Protein AF-A0A418VCJ1-F1 (afdb_monomer)

Nearest PDB structures (foldseek):
  2a7u-assembly1_B  TM=2.495E-01  e=5.449E+00  Escherichia coli O157:H7

Organism: NCBI:txid2320857

Solvent-accessible surface area (backbone atoms only — not comparable to full-atom values): 7471 Å² total; per-residue (Å²): 123,60,67,70,56,56,51,49,33,62,42,68,53,50,50,64,96,39,100,58,38,87,76,41,66,78,64,66,50,40,46,49,38,9,68,36,71,88,36,62,86,56,56,20,42,32,29,45,51,54,54,50,48,53,50,53,36,47,74,71,72,44,84,75,50,70,55,51,47,54,33,52,51,39,66,65,58,44,44,52,49,67,68,81,54,32,33,46,58,23,55,73,63,72,38,35,40,29,38,64,85,43,64,69,92,61,58,65,74,60,48,51,54,52,41,50,74,70,50,40,69,66,64,35,52,60,76,78,80,82,127

Radius of gyration: 14.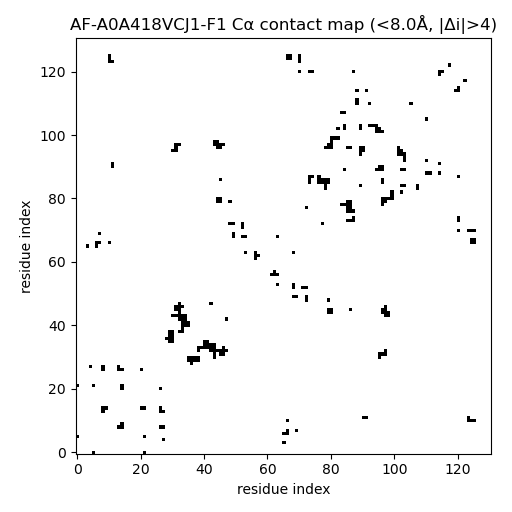35 Å; Cα contacts (8 Å, |Δi|>4): 163; chains: 1; bounding box: 38×34×35 Å

Foldseek 3Di:
DDPLVVQLLVLLVLCPPDVPLVVDCLSDFLLLFAVDSVHDPDTFQVVVQLVVLCVVCVVVVHPDDSLQSVLVQQVVQDQRCPLPHGPQLCSNQVFRSRDSVGDHPDDRVVSQVVCVVVVHSVSSRRDDPPD

Structure (mmCIF, N/CA/C/O backbone):
data_AF-A0A418VCJ1-F1
#
_entry.id   AF-A0A418VCJ1-F1
#
loop_
_atom_site.group_PDB
_atom_site.id
_atom_site.type_symbol
_atom_site.label_atom_id
_atom_site.label_alt_id
_atom_site.label_comp_id
_atom_site.label_asym_id
_atom_site.label_entity_id
_atom_site.label_seq_id
_atom_site.pdbx_PDB_ins_code
_atom_site.Cartn_x
_atom_site.Cartn_y
_atom_site.Cartn_z
_atom_site.occupancy
_atom_site.B_iso_or_equiv
_atom_site.auth_seq_id
_atom_site.auth_comp_id
_atom_site.auth_asym_id
_atom_site.auth_atom_id
_atom_site.pdbx_PDB_model_num
ATOM 1 N N . MET A 1 1 ? 0.926 -15.291 -12.858 1.00 78.19 1 MET A N 1
ATOM 2 C CA . MET A 1 1 ? 0.668 -13.966 -12.248 1.00 78.19 1 MET A CA 1
ATOM 3 C C . MET A 1 1 ? 1.936 -13.115 -12.348 1.00 78.19 1 MET A C 1
ATOM 5 O O . MET A 1 1 ? 3.007 -13.710 -12.283 1.00 78.19 1 MET A O 1
ATOM 9 N N . PRO A 1 2 ? 1.875 -11.784 -12.552 1.00 86.75 2 PRO A N 1
ATOM 10 C CA . PRO A 1 2 ? 3.080 -10.948 -12.583 1.00 86.75 2 PRO A CA 1
ATOM 11 C C . PRO A 1 2 ? 3.882 -11.016 -11.273 1.00 86.75 2 PRO A C 1
ATOM 13 O O . PRO A 1 2 ? 3.292 -11.090 -10.196 1.00 86.75 2 PRO A O 1
ATOM 16 N N . LYS A 1 3 ? 5.220 -10.955 -11.355 1.00 90.06 3 LYS A N 1
ATOM 17 C CA . LYS A 1 3 ? 6.121 -11.139 -10.199 1.00 90.06 3 LYS A CA 1
ATOM 18 C C . LYS A 1 3 ? 5.849 -10.163 -9.051 1.00 90.06 3 LYS A C 1
ATOM 20 O O . LYS A 1 3 ? 5.812 -10.590 -7.905 1.00 90.06 3 LYS A O 1
ATOM 25 N N . PHE A 1 4 ? 5.633 -8.883 -9.351 1.00 88.38 4 PHE A N 1
ATOM 26 C CA . PHE A 1 4 ? 5.341 -7.865 -8.333 1.00 88.38 4 PHE A CA 1
ATOM 27 C C . PHE A 1 4 ? 4.076 -8.201 -7.535 1.00 88.38 4 PHE A C 1
ATOM 29 O O . PHE A 1 4 ? 4.044 -8.024 -6.325 1.00 88.38 4 PHE A O 1
ATOM 36 N N . ARG A 1 5 ? 3.058 -8.768 -8.191 1.00 91.50 5 ARG A N 1
ATOM 37 C CA . ARG A 1 5 ? 1.803 -9.145 -7.543 1.00 91.50 5 ARG A CA 1
ATOM 38 C C . ARG A 1 5 ? 1.998 -10.343 -6.617 1.00 91.50 5 ARG A C 1
ATOM 40 O O . ARG A 1 5 ? 1.496 -10.328 -5.506 1.00 91.50 5 ARG A O 1
ATOM 47 N N . VAL A 1 6 ? 2.778 -11.339 -7.040 1.00 92.31 6 VAL A N 1
ATOM 48 C CA . VAL A 1 6 ? 3.170 -12.467 -6.174 1.00 92.31 6 VAL A CA 1
ATOM 49 C C . VAL A 1 6 ? 3.937 -11.970 -4.945 1.00 92.31 6 VAL A C 1
ATOM 51 O O . VAL A 1 6 ? 3.673 -12.412 -3.833 1.00 92.31 6 VAL A O 1
ATOM 54 N N . GLN A 1 7 ? 4.853 -11.016 -5.136 1.00 94.00 7 GLN A N 1
ATOM 55 C CA . GLN A 1 7 ? 5.608 -10.412 -4.038 1.00 94.00 7 GLN A CA 1
ATOM 56 C C . GLN A 1 7 ? 4.705 -9.645 -3.066 1.00 94.00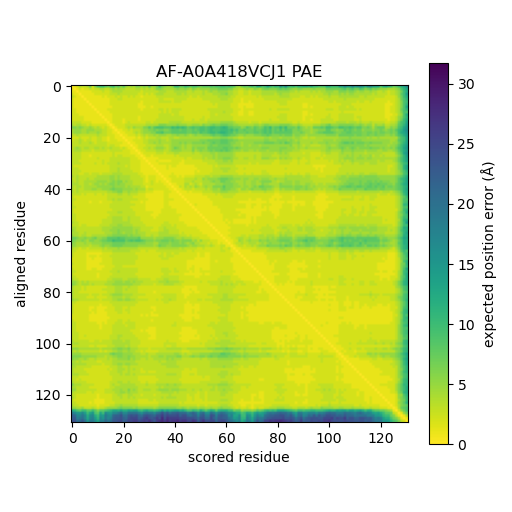 7 GLN A C 1
ATOM 58 O O . GLN A 1 7 ? 4.840 -9.841 -1.866 1.00 94.00 7 GLN A O 1
ATOM 63 N N . ALA A 1 8 ? 3.776 -8.826 -3.570 1.00 94.94 8 ALA A N 1
ATOM 64 C CA . ALA A 1 8 ? 2.828 -8.092 -2.734 1.00 94.94 8 ALA A CA 1
ATOM 65 C C . ALA A 1 8 ? 1.899 -9.039 -1.958 1.00 94.94 8 ALA A C 1
ATOM 67 O O . ALA A 1 8 ? 1.733 -8.866 -0.760 1.00 94.94 8 ALA A O 1
ATOM 68 N N . ILE A 1 9 ? 1.352 -10.075 -2.609 1.00 95.12 9 ILE A N 1
ATOM 69 C CA . ILE A 1 9 ? 0.483 -11.068 -1.953 1.00 95.12 9 ILE A CA 1
ATOM 70 C C . ILE A 1 9 ? 1.196 -11.729 -0.773 1.00 95.12 9 ILE A C 1
ATOM 72 O O . ILE A 1 9 ? 0.640 -11.756 0.320 1.00 95.12 9 ILE A O 1
ATOM 76 N N . GLY A 1 10 ? 2.418 -12.227 -0.985 1.00 94.44 10 GLY A N 1
ATOM 77 C CA . GLY A 1 10 ? 3.182 -12.862 0.089 1.00 94.44 10 GLY A CA 1
ATOM 78 C C . GLY A 1 10 ? 3.606 -11.872 1.175 1.00 94.44 10 GLY A C 1
ATOM 79 O O . GLY A 1 10 ? 3.626 -12.217 2.348 1.00 94.44 10 GLY A O 1
ATOM 80 N N . GLN A 1 11 ? 3.915 -10.625 0.810 1.00 95.56 11 GLN A N 1
ATOM 81 C CA . GLN A 1 11 ? 4.275 -9.588 1.778 1.00 95.56 11 GLN A CA 1
ATOM 82 C C . GLN A 1 11 ? 3.083 -9.146 2.635 1.00 95.56 11 GLN A C 1
ATOM 84 O O . GLN A 1 11 ? 3.284 -8.810 3.793 1.00 95.56 11 GLN A O 1
ATOM 89 N N . PHE A 1 12 ? 1.865 -9.171 2.090 1.00 95.56 12 PHE A N 1
ATOM 90 C CA . PHE A 1 12 ? 0.625 -8.819 2.793 1.00 95.56 12 PHE A CA 1
ATOM 91 C C . PHE A 1 12 ? -0.068 -10.018 3.445 1.00 95.56 12 PHE A C 1
ATOM 93 O O . PHE A 1 12 ? -1.132 -9.858 4.041 1.00 95.56 12 PHE A O 1
ATOM 100 N N . HIS A 1 13 ? 0.509 -11.219 3.334 1.00 94.88 13 HIS A N 1
ATOM 101 C CA . HIS A 1 13 ? -0.060 -12.466 3.859 1.00 94.88 13 HIS A CA 1
ATOM 102 C C . HIS A 1 13 ? -1.446 -12.802 3.275 1.00 94.88 13 HIS A C 1
ATOM 104 O O . HIS A 1 13 ? -2.279 -13.455 3.910 1.00 94.88 13 HIS A O 1
ATOM 110 N N . TYR A 1 14 ? -1.730 -12.346 2.050 1.00 94.94 14 TYR A N 1
ATOM 111 C CA . TYR A 1 14 ? -2.996 -12.613 1.349 1.00 94.94 14 TYR A CA 1
ATOM 112 C C . TYR A 1 14 ? -3.066 -14.038 0.776 1.00 94.94 14 TYR A C 1
ATOM 114 O O . TYR A 1 14 ? -4.130 -14.499 0.362 1.00 94.94 14 TYR A O 1
ATOM 122 N N . ASP A 1 15 ? -1.943 -14.747 0.769 1.00 93.44 15 ASP A N 1
ATOM 123 C CA . ASP A 1 15 ? -1.813 -16.165 0.440 1.00 93.44 15 ASP A CA 1
ATOM 124 C C . ASP A 1 15 ? -2.337 -17.101 1.544 1.00 93.44 15 ASP A C 1
ATOM 126 O O . ASP A 1 15 ? -2.572 -18.288 1.301 1.00 93.44 15 ASP A O 1
ATOM 130 N N . GLN A 1 16 ? -2.573 -16.586 2.753 1.00 90.44 16 GLN A N 1
ATOM 131 C CA . GLN A 1 16 ? -3.078 -17.383 3.867 1.00 90.44 16 GLN A CA 1
ATOM 132 C C . GLN A 1 16 ? -4.583 -17.670 3.738 1.00 90.44 16 GLN A C 1
ATOM 134 O O . GLN A 1 16 ? -5.394 -16.794 3.429 1.00 90.44 16 GLN A O 1
ATOM 139 N N . GLY A 1 17 ? -4.972 -18.919 4.014 1.00 85.81 17 GLY A N 1
ATOM 140 C CA . GLY A 1 17 ? -6.374 -19.357 4.027 1.00 85.81 17 GLY A CA 1
ATOM 141 C C . GLY A 1 17 ? -6.953 -19.758 2.664 1.00 85.81 17 GLY A C 1
ATOM 142 O O . GLY A 1 17 ? -8.088 -20.228 2.613 1.00 85.81 17 GLY A O 1
ATOM 143 N N . ASN A 1 18 ? -6.188 -19.641 1.573 1.00 88.25 18 ASN A N 1
ATOM 144 C CA . ASN A 1 18 ? -6.573 -20.141 0.251 1.00 88.25 18 ASN A CA 1
ATOM 145 C C . ASN A 1 18 ? -5.458 -21.027 -0.343 1.00 88.25 18 ASN A C 1
ATOM 147 O O . ASN A 1 18 ? -4.469 -20.495 -0.843 1.00 88.25 18 ASN A O 1
ATOM 151 N N . PRO A 1 19 ? -5.605 -22.366 -0.371 1.00 90.19 19 PRO A N 1
ATOM 152 C CA . PRO A 1 19 ? -4.570 -23.262 -0.898 1.00 90.19 19 PRO A CA 1
ATOM 153 C C . PRO A 1 19 ? -4.327 -23.111 -2.410 1.00 90.19 19 PRO A C 1
ATOM 155 O O . PRO A 1 19 ? -3.345 -23.637 -2.924 1.00 90.19 19 PRO A O 1
ATOM 158 N N . LEU A 1 20 ? -5.204 -22.403 -3.131 1.00 90.31 20 LEU A N 1
ATOM 159 C CA . LEU A 1 20 ? -5.109 -22.154 -4.571 1.00 90.31 20 LEU A CA 1
ATOM 160 C C . LEU A 1 20 ? -4.912 -20.663 -4.891 1.00 90.31 20 LEU A C 1
ATOM 162 O O . LEU A 1 20 ? -5.249 -20.220 -5.992 1.00 90.31 20 LEU A O 1
ATOM 166 N N . TRP A 1 21 ? -4.376 -19.877 -3.950 1.00 92.31 21 TRP A N 1
ATOM 167 C CA . TRP A 1 21 ? -4.251 -18.421 -4.087 1.00 92.31 21 TRP A CA 1
ATOM 168 C C . TRP A 1 21 ? -3.500 -17.984 -5.357 1.00 92.31 21 TRP A C 1
ATOM 170 O O . TRP A 1 21 ? -3.851 -16.973 -5.963 1.00 92.31 21 TRP A O 1
ATOM 180 N N . GLU A 1 22 ? -2.521 -18.768 -5.819 1.00 89.62 22 GLU A N 1
ATOM 181 C CA . GLU A 1 22 ? -1.739 -18.483 -7.032 1.00 89.62 22 GLU A CA 1
ATOM 182 C C . GLU A 1 22 ? -2.595 -18.448 -8.309 1.00 89.62 22 GLU A C 1
ATOM 184 O O . GLU A 1 22 ? -2.246 -17.779 -9.290 1.00 89.62 22 GLU A O 1
ATOM 189 N N . TYR A 1 23 ? -3.729 -19.150 -8.292 1.00 88.12 23 TYR A N 1
ATOM 190 C CA . TYR A 1 23 ? -4.680 -19.238 -9.398 1.00 88.12 23 TYR A CA 1
ATOM 191 C C . TYR A 1 23 ? -5.882 -18.304 -9.212 1.00 88.12 23 TYR A C 1
ATOM 193 O O . TYR A 1 23 ? -6.597 -18.023 -10.178 1.00 88.12 23 TYR A O 1
ATOM 201 N N . ASP A 1 24 ? -6.101 -17.783 -8.001 1.00 88.31 24 ASP A N 1
ATOM 202 C CA . ASP A 1 24 ? -7.241 -16.929 -7.693 1.00 88.31 24 ASP A CA 1
ATOM 203 C C . ASP A 1 24 ? -6.920 -15.450 -7.933 1.00 88.31 24 ASP A C 1
ATOM 205 O O . ASP A 1 24 ? -6.219 -14.769 -7.177 1.00 88.31 24 ASP A O 1
ATOM 209 N N . ARG A 1 25 ? -7.501 -14.908 -9.008 1.00 84.62 25 ARG A N 1
ATOM 210 C CA . ARG A 1 25 ? -7.307 -13.505 -9.378 1.00 84.62 25 ARG A CA 1
ATOM 211 C C . ARG A 1 25 ? -7.877 -12.523 -8.350 1.00 84.62 25 ARG A C 1
ATOM 213 O O . ARG A 1 25 ? -7.451 -11.369 -8.377 1.00 84.62 25 ARG A O 1
ATOM 220 N N . ARG A 1 26 ? -8.764 -12.969 -7.458 1.00 86.50 26 ARG A N 1
ATOM 221 C CA . ARG A 1 26 ? -9.413 -12.153 -6.421 1.00 86.50 26 ARG A CA 1
ATOM 222 C C . ARG A 1 26 ? -8.540 -11.942 -5.191 1.00 86.50 26 ARG A C 1
ATOM 224 O O . ARG A 1 26 ? -8.785 -10.996 -4.461 1.00 86.50 26 ARG A O 1
ATOM 231 N N . VAL A 1 27 ? -7.500 -12.760 -4.997 1.00 91.88 27 VAL A N 1
ATOM 232 C CA . VAL A 1 27 ? -6.563 -12.609 -3.867 1.00 91.88 27 VAL A CA 1
ATOM 233 C C . VAL A 1 27 ? -5.906 -11.228 -3.870 1.00 91.88 27 VAL A C 1
ATOM 235 O O . VAL A 1 27 ? -5.686 -10.657 -2.817 1.00 91.88 27 VAL A O 1
ATOM 238 N N . MET A 1 28 ? -5.630 -10.666 -5.049 1.00 93.56 28 MET A N 1
ATOM 239 C CA . MET A 1 28 ? -5.196 -9.273 -5.195 1.00 93.56 28 MET A CA 1
ATOM 240 C C . MET A 1 28 ? -5.514 -8.786 -6.605 1.00 93.56 28 MET A C 1
ATOM 242 O O . MET A 1 28 ? -4.800 -9.112 -7.549 1.00 93.56 28 MET A O 1
ATOM 246 N N . ALA A 1 29 ? -6.596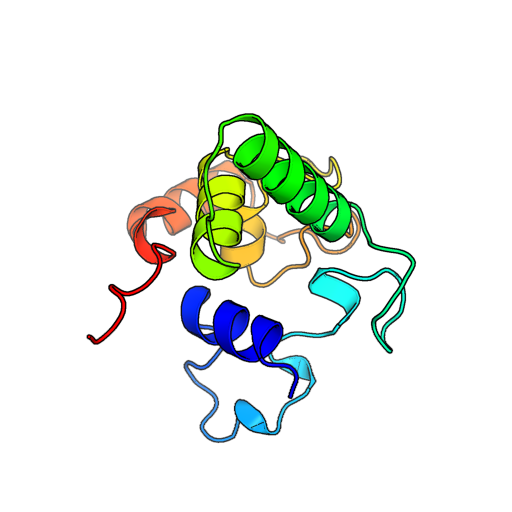 -8.042 -6.795 1.00 92.12 29 ALA A N 1
ATOM 247 C CA . ALA A 1 29 ? -6.959 -7.550 -8.122 1.00 92.12 29 ALA A CA 1
ATOM 248 C C . ALA A 1 29 ? -5.904 -6.573 -8.686 1.00 92.12 29 ALA A C 1
ATOM 250 O O . ALA A 1 29 ? -5.140 -5.960 -7.945 1.00 92.12 29 ALA A O 1
ATOM 251 N N . CYS A 1 30 ? -5.853 -6.395 -10.012 1.00 93.25 30 CYS A N 1
ATOM 252 C CA . CYS A 1 30 ? -4.976 -5.374 -10.606 1.00 93.25 30 CYS A CA 1
ATOM 253 C C . CYS A 1 30 ? -5.374 -3.957 -10.169 1.00 93.25 30 CYS A C 1
ATOM 255 O O . CYS A 1 30 ? -4.520 -3.074 -10.149 1.00 93.25 30 CYS A O 1
ATOM 257 N N . SER A 1 31 ? -6.641 -3.767 -9.782 1.00 94.00 31 SER A N 1
ATOM 258 C CA . SER A 1 31 ? -7.167 -2.511 -9.251 1.00 94.00 31 SER A CA 1
ATOM 259 C C . SER A 1 31 ? -6.466 -2.031 -7.978 1.00 94.00 31 SER A C 1
ATOM 261 O O . SER A 1 31 ? -6.614 -0.874 -7.615 1.00 94.00 31 SER A O 1
ATOM 263 N N . TYR A 1 32 ? -5.650 -2.877 -7.338 1.00 95.25 32 TYR A N 1
ATOM 264 C CA . TYR A 1 32 ? -4.835 -2.489 -6.187 1.00 95.25 32 TYR A CA 1
ATOM 265 C C . TYR A 1 32 ? -3.836 -1.369 -6.517 1.00 95.25 32 TYR A C 1
ATOM 267 O O . TYR A 1 32 ? -3.629 -0.467 -5.717 1.00 95.25 32 TYR A O 1
ATOM 275 N N . CYS A 1 33 ? -3.234 -1.391 -7.713 1.00 95.56 33 CYS A N 1
ATOM 276 C CA . CYS A 1 33 ? -2.269 -0.368 -8.157 1.00 95.56 33 CYS A CA 1
ATOM 277 C C . CYS A 1 33 ? -2.711 0.370 -9.431 1.00 95.56 33 CYS A C 1
ATOM 279 O O . CYS A 1 33 ? -2.077 1.333 -9.862 1.00 95.56 33 CYS A O 1
ATOM 281 N N . HIS A 1 34 ? -3.753 -0.108 -10.101 1.00 95.56 34 HIS A N 1
ATOM 282 C CA . HIS A 1 34 ? -4.154 0.369 -11.418 1.00 95.56 34 HIS A CA 1
ATOM 283 C C . HIS A 1 34 ? -5.598 0.843 -11.401 1.00 95.56 34 HIS A C 1
ATOM 285 O O . HIS A 1 34 ? -6.429 0.281 -10.707 1.00 95.56 34 HIS A O 1
ATOM 291 N N . VAL A 1 35 ? -5.938 1.815 -12.244 1.00 95.56 35 VAL A N 1
ATOM 292 C CA . VAL A 1 35 ? -7.351 2.185 -12.445 1.00 95.56 35 VAL A CA 1
ATOM 293 C C . VAL A 1 35 ? -8.088 1.095 -13.228 1.00 95.56 35 VAL A C 1
ATOM 295 O O . VAL A 1 35 ? -9.273 0.850 -13.033 1.00 95.56 35 VAL A O 1
ATOM 298 N N . LYS A 1 36 ? -7.388 0.423 -14.148 1.00 93.56 36 LYS A N 1
ATOM 299 C CA . LYS A 1 36 ? -7.961 -0.643 -14.974 1.00 93.56 36 LYS A CA 1
ATOM 300 C C . LYS A 1 36 ? -7.856 -1.986 -14.263 1.00 93.56 36 LYS A C 1
ATOM 302 O O . LYS A 1 36 ? -6.763 -2.402 -13.882 1.00 93.56 36 LYS A O 1
ATOM 307 N N . GLU A 1 37 ? -8.947 -2.746 -14.245 1.00 90.88 37 GLU A N 1
ATOM 308 C CA . GLU A 1 37 ? -8.952 -4.132 -13.751 1.00 90.88 37 GLU A CA 1
ATOM 309 C C . GLU A 1 37 ? -8.044 -5.071 -14.564 1.00 90.88 37 GLU A C 1
ATOM 311 O O . GLU A 1 37 ? -7.566 -6.087 -14.061 1.00 90.88 37 GLU A O 1
ATOM 316 N N . SER A 1 38 ? -7.747 -4.719 -15.819 1.00 89.88 38 SER A N 1
ATOM 317 C CA . SER A 1 38 ? -6.762 -5.425 -16.646 1.00 89.88 38 SER A CA 1
ATOM 318 C C . SER A 1 38 ? -5.307 -5.131 -16.254 1.00 89.88 38 SER A C 1
ATOM 320 O O . SER A 1 38 ? -4.402 -5.808 -16.738 1.00 89.88 38 SER A O 1
ATOM 322 N N . GLY A 1 39 ? -5.067 -4.125 -15.409 1.00 91.25 39 GLY A N 1
ATOM 323 C CA . GLY A 1 39 ? -3.749 -3.571 -15.111 1.00 91.25 39 GLY A CA 1
ATOM 324 C C . GLY A 1 39 ? -3.228 -2.603 -16.180 1.00 91.25 39 GLY A C 1
ATOM 325 O O . GLY A 1 39 ? -3.927 -2.258 -17.138 1.00 91.25 39 GLY A O 1
ATOM 326 N N . GLY A 1 40 ? -1.974 -2.174 -16.005 1.00 90.81 40 GLY A N 1
ATOM 327 C CA . GLY A 1 40 ? -1.314 -1.185 -16.863 1.00 90.81 40 GLY A CA 1
ATOM 328 C C . GLY A 1 40 ? -1.727 0.259 -16.555 1.00 90.81 40 GLY A C 1
ATOM 329 O O . GLY A 1 40 ? -2.451 0.528 -15.602 1.00 90.81 40 GLY A O 1
ATOM 330 N N . ALA A 1 41 ? -1.245 1.213 -17.353 1.00 91.69 41 ALA A N 1
ATOM 331 C CA . ALA A 1 41 ? -1.614 2.616 -17.176 1.00 91.69 41 ALA A CA 1
ATOM 332 C C . ALA A 1 41 ? -3.108 2.859 -17.511 1.00 91.69 41 ALA A C 1
ATOM 334 O O . ALA A 1 41 ? -3.630 2.262 -18.468 1.00 91.69 41 ALA A O 1
ATOM 335 N N . PRO A 1 42 ? -3.794 3.775 -16.799 1.00 96.19 42 PRO A N 1
ATOM 336 C CA . PRO A 1 42 ? -3.267 4.644 -15.740 1.00 96.19 42 PRO A CA 1
ATOM 337 C C . PRO A 1 42 ? -3.200 3.972 -14.354 1.00 96.19 42 PRO A C 1
ATOM 339 O O . PRO A 1 42 ? -3.933 3.025 -14.066 1.00 96.19 42 PRO A O 1
ATOM 342 N N . TRP A 1 43 ? -2.301 4.481 -13.508 1.00 96.94 43 TRP A N 1
ATOM 343 C CA . TRP A 1 43 ? -2.116 4.066 -12.112 1.00 96.94 43 TRP A CA 1
ATOM 344 C C . TRP A 1 43 ? -3.134 4.772 -11.209 1.00 96.94 43 TRP A C 1
ATOM 346 O O . TRP A 1 43 ? -3.421 5.949 -11.442 1.00 96.94 43 TRP A O 1
ATOM 356 N N . ASN A 1 44 ? -3.676 4.063 -10.215 1.00 97.56 44 ASN A N 1
ATOM 357 C CA . ASN A 1 44 ? -4.495 4.685 -9.165 1.00 97.56 44 ASN A CA 1
ATOM 358 C C . ASN A 1 44 ? -3.595 5.485 -8.201 1.00 97.56 44 ASN A C 1
ATOM 360 O O . ASN A 1 44 ? -2.378 5.534 -8.405 1.00 97.56 44 ASN A O 1
ATOM 364 N N . SER A 1 45 ? -4.162 6.127 -7.180 1.00 98.06 45 SER A N 1
ATOM 365 C CA . SER A 1 45 ? -3.375 6.944 -6.247 1.00 98.06 45 SER A CA 1
ATOM 366 C C . SER A 1 45 ? -2.286 6.134 -5.535 1.00 98.06 45 SER A C 1
ATOM 368 O O . SER A 1 45 ? -1.126 6.535 -5.572 1.00 98.06 45 SER A O 1
ATOM 370 N N . PHE A 1 46 ? -2.599 4.937 -5.032 1.00 97.94 46 PHE A N 1
ATOM 371 C CA . PHE A 1 46 ? -1.601 4.044 -4.428 1.00 97.94 46 PHE A CA 1
ATOM 372 C C . PHE A 1 46 ? -0.470 3.652 -5.395 1.00 97.94 46 PHE A C 1
ATOM 374 O O . PHE A 1 46 ? 0.719 3.676 -5.070 1.00 97.94 46 PHE A O 1
ATOM 381 N N . GLY A 1 47 ? -0.815 3.319 -6.641 1.00 97.25 47 GLY A N 1
ATOM 382 C CA . GLY A 1 47 ? 0.151 3.021 -7.694 1.00 97.25 47 GLY A CA 1
ATOM 383 C C . GLY A 1 47 ? 1.048 4.217 -8.018 1.00 97.25 47 GLY A C 1
ATOM 384 O O . GLY A 1 47 ? 2.244 4.038 -8.247 1.00 97.25 47 GLY A O 1
ATOM 385 N N . GLN A 1 48 ? 0.498 5.433 -7.999 1.00 98.06 48 GLN A N 1
ATOM 386 C CA . GLN A 1 48 ? 1.265 6.670 -8.161 1.00 98.06 48 GLN A CA 1
ATOM 387 C C . GLN A 1 48 ? 2.194 6.916 -6.965 1.00 98.06 48 GLN A C 1
ATOM 389 O O . GLN A 1 48 ? 3.354 7.270 -7.179 1.00 98.06 48 GLN A O 1
ATOM 394 N N . ALA A 1 49 ? 1.742 6.655 -5.736 1.00 97.62 49 ALA A N 1
ATOM 395 C CA . ALA A 1 49 ? 2.560 6.766 -4.530 1.00 97.62 49 ALA A CA 1
ATOM 396 C C . ALA A 1 49 ? 3.759 5.799 -4.565 1.00 97.62 49 ALA A C 1
ATOM 398 O O . ALA A 1 49 ? 4.899 6.201 -4.322 1.00 97.62 49 ALA A O 1
ATOM 399 N N . LEU A 1 50 ? 3.549 4.554 -5.013 1.00 96.50 50 LEU A N 1
ATOM 400 C CA . LEU A 1 50 ? 4.637 3.602 -5.267 1.00 96.50 50 LEU A CA 1
ATOM 401 C C . LEU A 1 50 ? 5.634 4.124 -6.309 1.00 96.50 50 LEU A C 1
ATOM 403 O O . LEU A 1 50 ? 6.847 4.038 -6.105 1.00 96.50 50 LEU A O 1
ATOM 407 N N . GLN A 1 51 ? 5.149 4.667 -7.431 1.00 96.31 51 GLN A N 1
ATOM 408 C CA . GLN A 1 51 ? 6.020 5.247 -8.459 1.00 96.31 51 GLN A CA 1
ATOM 409 C C . GLN A 1 51 ? 6.831 6.431 -7.923 1.00 96.31 51 GLN A C 1
ATOM 411 O O . GLN A 1 51 ? 8.022 6.530 -8.225 1.00 96.31 51 GLN A O 1
ATOM 416 N N . ALA A 1 52 ? 6.212 7.297 -7.120 1.00 96.44 52 ALA A N 1
ATOM 417 C CA . ALA A 1 52 ? 6.881 8.423 -6.484 1.00 96.44 52 ALA A CA 1
ATOM 418 C C . ALA A 1 52 ? 7.973 7.947 -5.515 1.00 96.44 52 ALA A C 1
ATOM 420 O O . ALA A 1 52 ? 9.097 8.442 -5.576 1.00 96.44 52 ALA A O 1
ATOM 421 N N . GLN A 1 53 ? 7.704 6.922 -4.701 1.00 95.62 53 GLN A N 1
ATOM 422 C CA . GLN A 1 53 ? 8.709 6.370 -3.791 1.00 95.62 53 GLN A CA 1
ATOM 423 C C . GLN A 1 53 ? 9.905 5.766 -4.545 1.00 95.62 53 GLN A C 1
ATOM 425 O O . GLN A 1 53 ? 11.051 6.002 -4.168 1.00 95.62 53 GLN A O 1
ATOM 430 N N . PHE A 1 54 ? 9.679 5.070 -5.667 1.00 95.56 54 PHE A N 1
ATOM 431 C CA . PHE A 1 54 ? 10.782 4.618 -6.528 1.00 95.56 54 PHE A CA 1
ATOM 432 C C . PHE A 1 54 ? 11.652 5.778 -7.037 1.00 95.56 54 PHE A C 1
ATOM 434 O O . PHE A 1 54 ? 12.871 5.629 -7.145 1.00 95.56 54 PHE A O 1
ATOM 441 N N . GLN A 1 55 ? 11.048 6.923 -7.369 1.00 95.00 55 GLN A N 1
ATOM 442 C CA . GLN A 1 55 ? 11.783 8.108 -7.820 1.00 95.00 55 GLN A CA 1
ATOM 443 C C . GLN A 1 55 ? 12.592 8.739 -6.683 1.00 95.00 55 GLN A C 1
ATOM 445 O O . GLN A 1 55 ? 13.751 9.093 -6.8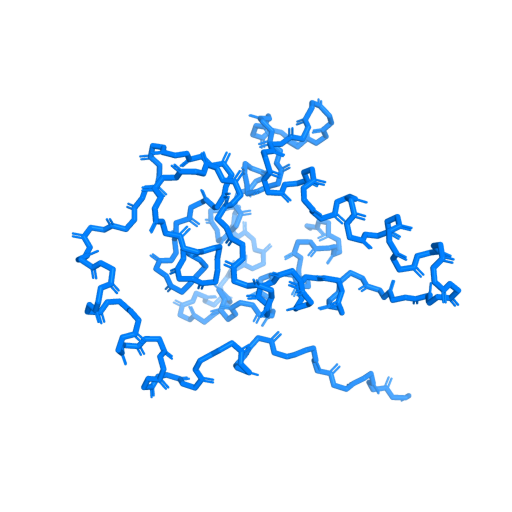98 1.00 95.00 55 GLN A O 1
ATOM 450 N N . VAL A 1 56 ? 12.014 8.831 -5.480 1.00 92.88 56 VAL A N 1
ATOM 451 C CA . VAL A 1 56 ? 12.702 9.309 -4.270 1.00 92.88 56 VAL A CA 1
ATOM 452 C C . VAL A 1 56 ? 13.919 8.436 -3.962 1.00 92.88 56 VAL A C 1
ATOM 454 O O . VAL A 1 56 ? 15.023 8.956 -3.797 1.00 92.88 56 VAL A O 1
ATOM 457 N N . ASP A 1 57 ? 13.749 7.114 -3.970 1.00 92.31 57 ASP A N 1
ATOM 458 C CA . ASP A 1 57 ? 14.831 6.163 -3.713 1.00 92.31 57 ASP A CA 1
ATOM 459 C C . ASP A 1 57 ? 15.957 6.305 -4.744 1.00 92.31 57 ASP A C 1
ATOM 461 O O . ASP A 1 57 ? 17.132 6.393 -4.381 1.00 92.31 57 ASP A O 1
ATOM 465 N 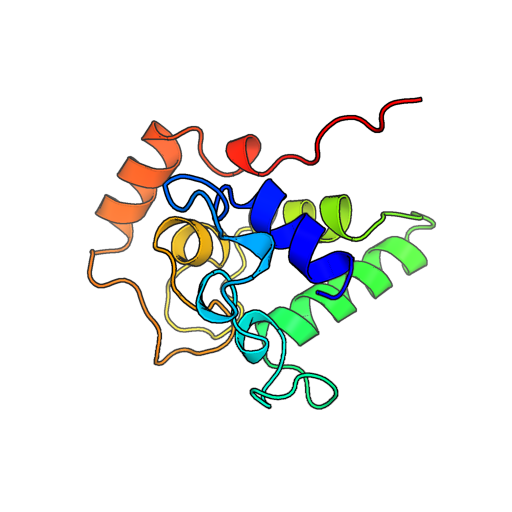N . ALA A 1 58 ? 15.604 6.386 -6.032 1.00 93.06 58 ALA A N 1
ATOM 466 C CA . ALA A 1 58 ? 16.571 6.554 -7.111 1.00 93.06 58 ALA A CA 1
ATOM 467 C C . ALA A 1 58 ? 17.335 7.885 -7.007 1.00 93.06 58 ALA A C 1
ATOM 469 O O . ALA A 1 58 ? 18.555 7.903 -7.188 1.00 93.06 58 ALA A O 1
ATOM 470 N N . ALA A 1 59 ? 16.647 8.983 -6.676 1.00 93.25 59 ALA A N 1
ATOM 471 C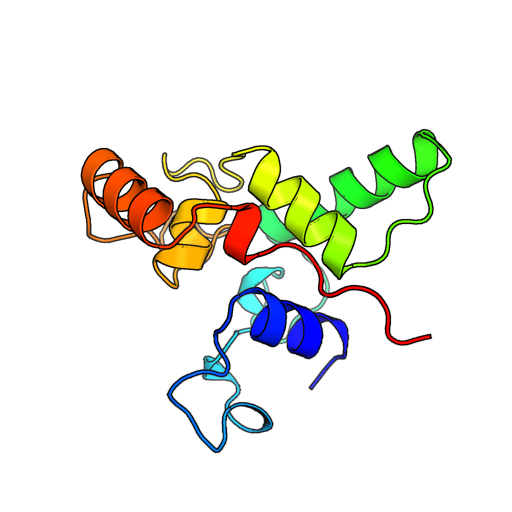 CA . ALA A 1 59 ? 17.265 10.292 -6.457 1.00 93.25 59 ALA A CA 1
ATOM 472 C C . ALA A 1 59 ? 18.218 10.288 -5.248 1.00 93.25 59 ALA A C 1
ATOM 474 O O . ALA A 1 59 ? 19.262 10.937 -5.283 1.00 93.25 59 ALA A O 1
ATOM 475 N N . GLY A 1 60 ? 17.905 9.502 -4.214 1.00 92.12 60 GLY A N 1
ATOM 476 C CA . GLY A 1 60 ? 18.776 9.250 -3.063 1.00 92.12 60 GLY A CA 1
ATOM 477 C C . GLY A 1 60 ? 19.908 8.244 -3.319 1.00 92.12 60 GLY A C 1
ATOM 478 O O . GLY A 1 60 ? 20.631 7.894 -2.387 1.00 92.12 60 GLY A O 1
ATOM 479 N N . GLY A 1 61 ? 20.065 7.740 -4.549 1.00 92.19 61 GLY A N 1
ATOM 480 C CA . GLY A 1 61 ? 21.076 6.740 -4.907 1.00 92.19 61 GLY A CA 1
ATOM 481 C C . GLY A 1 61 ? 20.771 5.319 -4.416 1.00 92.19 61 GLY A C 1
ATOM 482 O O . GLY A 1 61 ? 21.621 4.430 -4.535 1.00 92.19 61 GLY A O 1
ATOM 483 N N . GLN A 1 62 ? 19.574 5.075 -3.880 1.00 92.12 62 GLN A N 1
ATOM 484 C CA . GLN A 1 62 ? 19.129 3.751 -3.463 1.00 92.12 62 GLN A CA 1
ATOM 485 C C . GLN A 1 62 ? 18.633 2.932 -4.662 1.00 92.12 62 GLN A C 1
ATOM 487 O O . GLN A 1 62 ? 18.096 3.447 -5.640 1.00 92.12 62 GLN A O 1
ATOM 492 N N . LYS A 1 63 ? 18.821 1.611 -4.587 1.00 91.75 63 LYS A N 1
ATOM 493 C CA . LYS A 1 63 ? 18.361 0.638 -5.597 1.00 91.75 63 LYS A CA 1
ATOM 494 C C . LYS A 1 63 ? 17.378 -0.348 -4.975 1.00 91.75 63 LYS A C 1
ATOM 496 O O . LYS A 1 63 ? 17.527 -1.566 -5.116 1.00 91.75 63 LYS A O 1
ATOM 501 N N . ASN A 1 64 ? 16.420 0.190 -4.227 1.00 92.50 64 ASN A N 1
ATOM 502 C CA . ASN A 1 64 ? 15.399 -0.596 -3.553 1.00 92.50 64 ASN A CA 1
ATOM 503 C C . ASN A 1 64 ? 14.576 -1.373 -4.581 1.00 92.50 64 ASN A C 1
ATOM 505 O O . ASN A 1 64 ? 14.270 -0.883 -5.671 1.00 92.50 64 ASN A O 1
ATOM 509 N N . ARG A 1 65 ? 14.257 -2.628 -4.258 1.00 94.25 65 ARG A N 1
ATOM 510 C CA . ARG A 1 65 ? 13.354 -3.429 -5.086 1.00 94.25 65 ARG A CA 1
ATOM 511 C C . ARG A 1 65 ? 11.929 -3.237 -4.590 1.00 94.25 65 ARG A C 1
ATOM 513 O O . ARG A 1 65 ? 11.688 -2.673 -3.528 1.00 94.25 65 ARG A O 1
ATOM 520 N N . PHE A 1 66 ? 10.989 -3.756 -5.368 1.00 95.12 66 PHE A N 1
ATOM 521 C CA . PHE A 1 66 ? 9.564 -3.611 -5.101 1.00 95.12 66 PHE A CA 1
ATOM 522 C C . PHE A 1 66 ? 9.147 -3.921 -3.648 1.00 95.12 66 PHE A C 1
ATOM 524 O O . PHE A 1 66 ? 8.497 -3.062 -3.066 1.00 95.12 66 PHE A O 1
ATOM 531 N N . PRO A 1 67 ? 9.579 -5.024 -3.000 1.00 96.00 67 PRO A N 1
ATOM 532 C CA . PRO A 1 67 ? 9.210 -5.274 -1.603 1.00 96.00 67 PRO A CA 1
ATOM 533 C C . PRO A 1 67 ? 9.707 -4.215 -0.607 1.00 96.00 67 PRO A C 1
ATOM 535 O O . PRO A 1 67 ? 9.030 -3.922 0.375 1.00 96.00 67 PRO A O 1
ATOM 538 N N . GLN A 1 68 ? 10.890 -3.636 -0.850 1.00 95.88 68 GLN A N 1
ATOM 539 C CA . GLN A 1 68 ? 11.437 -2.565 -0.012 1.00 95.88 68 GLN A CA 1
ATOM 540 C C . GLN A 1 68 ? 10.644 -1.272 -0.188 1.00 95.88 68 GLN A C 1
ATOM 542 O O . GLN A 1 68 ? 10.308 -0.639 0.805 1.00 95.88 68 GLN A O 1
ATOM 547 N N . VAL A 1 69 ? 10.314 -0.918 -1.432 1.00 96.44 69 VAL A N 1
ATOM 548 C CA . VAL A 1 69 ? 9.504 0.269 -1.743 1.00 96.44 69 VAL A CA 1
ATOM 549 C C . VAL A 1 69 ? 8.099 0.140 -1.169 1.00 96.44 69 VAL A C 1
ATOM 551 O O . VAL A 1 69 ? 7.608 1.073 -0.546 1.00 96.44 69 VAL A O 1
ATOM 554 N N . LEU A 1 70 ? 7.482 -1.034 -1.319 1.00 96.56 70 LEU A N 1
ATOM 555 C CA . LEU A 1 70 ? 6.158 -1.321 -0.777 1.00 96.56 70 LEU A CA 1
ATOM 556 C C . LEU A 1 70 ? 6.136 -1.153 0.745 1.00 96.56 70 LEU A C 1
ATOM 558 O O . LEU A 1 70 ? 5.279 -0.459 1.274 1.00 96.56 70 LEU A O 1
ATOM 562 N N . TYR A 1 71 ? 7.120 -1.721 1.444 1.00 97.00 71 TYR A N 1
ATOM 563 C CA . TYR A 1 71 ? 7.238 -1.560 2.891 1.00 97.00 71 TYR A CA 1
ATOM 564 C C . TYR A 1 71 ? 7.529 -0.113 3.305 1.00 97.00 71 TYR A C 1
ATOM 566 O O . TYR A 1 71 ? 6.937 0.365 4.267 1.00 97.00 71 TYR A O 1
ATOM 574 N N . ALA A 1 72 ? 8.408 0.598 2.590 1.00 95.88 72 ALA A N 1
ATOM 575 C CA . ALA A 1 72 ? 8.704 2.001 2.875 1.00 95.88 72 ALA A CA 1
ATOM 576 C C . ALA A 1 72 ? 7.451 2.881 2.755 1.00 95.88 72 ALA A C 1
ATOM 578 O O . ALA A 1 72 ? 7.223 3.722 3.622 1.00 95.88 72 ALA A O 1
ATOM 579 N N . LEU A 1 73 ? 6.624 2.634 1.734 1.00 95.75 73 LEU A N 1
ATOM 580 C CA . LEU A 1 73 ? 5.358 3.335 1.543 1.00 95.75 73 LEU A CA 1
ATOM 581 C C . LEU A 1 73 ? 4.390 3.074 2.707 1.00 95.75 73 LEU A C 1
ATOM 583 O O . LEU A 1 73 ? 3.921 4.022 3.327 1.00 95.75 73 LEU A O 1
ATOM 587 N N . LEU A 1 74 ? 4.171 1.807 3.083 1.00 97.12 74 LEU A N 1
ATOM 588 C CA . LEU A 1 74 ? 3.296 1.475 4.218 1.00 97.12 74 LEU A CA 1
ATOM 589 C C . LEU A 1 74 ? 3.821 2.039 5.545 1.00 97.12 74 LEU A C 1
ATOM 591 O O . LEU A 1 74 ? 3.052 2.501 6.384 1.00 97.12 74 LEU A O 1
ATOM 595 N N . LYS A 1 75 ? 5.144 2.040 5.736 1.00 97.19 75 LYS A N 1
ATOM 596 C CA . LYS A 1 75 ? 5.793 2.590 6.932 1.00 97.19 75 LYS A CA 1
ATOM 597 C C . LYS A 1 75 ? 5.651 4.106 7.039 1.00 97.19 75 LYS A C 1
ATOM 599 O O . LYS A 1 75 ? 5.691 4.630 8.148 1.00 97.19 75 LYS A O 1
ATOM 604 N N . ALA A 1 76 ? 5.478 4.800 5.917 1.00 96.31 76 ALA A N 1
ATOM 605 C CA . ALA A 1 76 ? 5.252 6.239 5.902 1.00 96.31 76 ALA A CA 1
ATOM 606 C C . ALA A 1 76 ? 3.851 6.639 6.399 1.00 96.31 76 ALA A C 1
ATOM 608 O O . ALA A 1 76 ? 3.622 7.834 6.568 1.00 96.31 76 ALA A O 1
ATOM 609 N N . GLN A 1 77 ? 2.947 5.673 6.637 1.00 95.56 77 GLN A N 1
ATOM 610 C CA . GLN A 1 77 ? 1.567 5.910 7.086 1.00 95.56 77 GLN A CA 1
ATOM 611 C C . GLN A 1 77 ? 0.835 6.948 6.218 1.00 95.56 77 GLN A C 1
ATOM 613 O O . GLN A 1 77 ? 0.091 7.786 6.723 1.00 95.56 77 GLN A O 1
ATOM 618 N N . GLN A 1 78 ? 1.090 6.919 4.907 1.00 96.62 78 GLN A N 1
ATOM 619 C CA . GLN A 1 78 ? 0.348 7.736 3.951 1.00 96.62 78 GLN A CA 1
ATOM 620 C C . GLN A 1 78 ? -1.074 7.201 3.802 1.00 96.62 78 GLN A C 1
ATOM 622 O O . GLN A 1 78 ? -1.311 6.015 4.008 1.00 96.62 78 GLN A O 1
ATOM 627 N N . ASP A 1 79 ? -1.981 8.100 3.450 1.00 97.81 79 ASP A N 1
ATOM 628 C CA . ASP A 1 79 ? -3.349 7.831 3.018 1.00 97.81 79 ASP A CA 1
ATOM 629 C C . ASP A 1 79 ? -3.400 8.256 1.546 1.00 97.81 79 ASP A C 1
ATOM 631 O O . ASP A 1 79 ? -3.420 9.451 1.225 1.00 97.81 79 ASP A O 1
ATOM 635 N N . SER A 1 80 ? -3.220 7.286 0.650 1.00 98.00 80 SER A N 1
ATOM 636 C CA . SER A 1 80 ? -2.981 7.548 -0.766 1.00 98.00 80 SER A CA 1
ATOM 637 C C . SER A 1 80 ? -4.222 8.092 -1.473 1.00 98.00 80 SER A C 1
ATOM 639 O O . SER A 1 80 ? -4.088 8.919 -2.380 1.00 98.00 80 SER A O 1
ATOM 641 N N . ASP A 1 81 ? -5.421 7.632 -1.122 1.00 97.88 81 ASP A N 1
ATOM 642 C CA . ASP A 1 81 ? -6.672 8.068 -1.750 1.00 97.88 81 ASP A CA 1
ATOM 643 C C . ASP A 1 81 ? -7.455 9.130 -0.960 1.00 97.88 81 ASP A C 1
ATOM 645 O O . ASP A 1 81 ? -8.347 9.768 -1.533 1.00 97.88 81 ASP A O 1
ATOM 649 N N . GLY A 1 82 ? -7.034 9.427 0.271 1.00 97.56 82 GLY A N 1
ATOM 650 C CA . GLY A 1 82 ? -7.519 10.533 1.086 1.00 97.56 82 GLY A CA 1
ATOM 651 C C . GLY A 1 82 ? -8.830 10.236 1.809 1.00 97.56 82 GLY A C 1
ATOM 652 O O . GLY A 1 82 ? -9.577 11.181 2.093 1.00 97.56 82 GLY A O 1
ATOM 653 N N . ASP A 1 83 ? -9.154 8.965 2.048 1.00 97.38 83 ASP A N 1
ATOM 654 C CA . ASP A 1 83 ? -10.401 8.549 2.694 1.00 97.38 83 ASP A CA 1
ATOM 655 C C . ASP A 1 83 ? -10.347 8.570 4.237 1.00 97.38 83 ASP A C 1
ATOM 657 O O . ASP A 1 83 ? -11.375 8.421 4.909 1.00 97.38 83 ASP A O 1
ATOM 661 N N . GLY A 1 84 ? -9.173 8.856 4.806 1.00 97.12 84 GLY A N 1
ATOM 662 C CA . GLY A 1 84 ? -8.924 8.921 6.241 1.00 97.12 84 GLY A CA 1
ATOM 663 C C . GLY A 1 84 ? -8.344 7.639 6.840 1.00 97.12 84 GLY A C 1
ATOM 664 O O . GLY A 1 84 ? -8.117 7.610 8.055 1.00 97.12 84 GLY A O 1
ATOM 665 N N . TYR A 1 85 ? -8.085 6.602 6.039 1.00 98.12 85 TYR A N 1
ATOM 666 C CA . TYR A 1 85 ? -7.367 5.402 6.452 1.00 98.12 85 TYR A CA 1
ATOM 667 C C . TYR A 1 85 ? -5.959 5.399 5.853 1.00 98.12 85 TYR A C 1
ATOM 669 O O . TYR A 1 85 ? -5.752 5.619 4.671 1.00 98.12 85 TYR A O 1
ATOM 677 N N . ALA A 1 86 ? -4.945 5.133 6.678 1.00 98.19 86 ALA A N 1
ATOM 678 C CA . ALA A 1 86 ? -3.600 4.943 6.146 1.00 98.19 86 ALA A CA 1
ATOM 679 C C . ALA A 1 86 ? -3.535 3.658 5.300 1.00 98.19 86 ALA A C 1
ATOM 681 O O . ALA A 1 86 ? -4.082 2.629 5.708 1.00 98.19 86 ALA A O 1
ATOM 682 N N . ASP A 1 87 ? -2.742 3.664 4.226 1.00 98.19 87 ASP A N 1
ATOM 683 C CA . ASP A 1 87 ? -2.575 2.552 3.281 1.00 98.19 87 ASP A CA 1
ATOM 684 C C . ASP A 1 87 ? -2.291 1.216 3.995 1.00 98.19 87 ASP A C 1
ATOM 686 O O . ASP A 1 87 ? -2.730 0.143 3.579 1.00 98.19 87 ASP A O 1
ATOM 690 N N . ALA A 1 88 ? -1.530 1.258 5.095 1.00 97.94 88 ALA A N 1
ATOM 691 C CA . ALA A 1 88 ? -1.194 0.078 5.891 1.00 97.94 88 ALA A CA 1
ATOM 692 C C . ALA A 1 88 ? -2.408 -0.523 6.619 1.00 97.94 88 ALA A C 1
ATOM 694 O O . ALA A 1 88 ? -2.506 -1.746 6.734 1.00 97.94 88 ALA A O 1
ATOM 695 N N . LEU A 1 89 ? -3.331 0.320 7.091 1.00 98.25 89 LEU A N 1
ATOM 696 C CA . LEU A 1 89 ? -4.577 -0.112 7.722 1.00 98.25 89 LEU A CA 1
ATOM 697 C C . LEU A 1 89 ? -5.522 -0.724 6.692 1.00 98.25 89 LEU A C 1
ATOM 699 O O . LEU A 1 89 ? -6.161 -1.734 6.972 1.00 98.25 89 LEU A O 1
ATOM 703 N N . GLU A 1 90 ? -5.566 -0.163 5.491 1.00 98.12 90 GLU A N 1
ATOM 704 C CA . GLU A 1 90 ? -6.353 -0.708 4.389 1.00 98.12 90 GLU A CA 1
ATOM 705 C C . GLU A 1 90 ? -5.837 -2.062 3.903 1.00 98.12 90 GLU A C 1
ATOM 707 O O . GLU A 1 90 ? -6.611 -3.010 3.748 1.00 98.12 90 GLU A O 1
ATOM 712 N N . VAL A 1 91 ? -4.515 -2.205 3.755 1.00 97.50 91 VAL A N 1
ATOM 713 C CA . VAL A 1 91 ? -3.875 -3.506 3.495 1.00 97.50 91 VAL A CA 1
ATOM 714 C C . VAL A 1 91 ? -4.258 -4.511 4.586 1.00 97.50 91 VAL A C 1
ATOM 716 O O . VAL A 1 91 ? -4.625 -5.650 4.301 1.00 97.50 91 VAL A O 1
ATOM 719 N N . PHE A 1 92 ? -4.221 -4.103 5.854 1.00 97.56 92 PHE A N 1
ATOM 720 C CA . PHE A 1 92 ? -4.604 -4.977 6.960 1.00 97.56 92 PHE A CA 1
ATOM 721 C C . PHE A 1 92 ? -6.094 -5.359 6.921 1.00 97.56 92 PHE A C 1
ATOM 723 O O . PHE A 1 92 ? -6.444 -6.523 7.130 1.00 97.56 92 PHE A O 1
ATOM 730 N N . ALA A 1 93 ? -6.967 -4.410 6.579 1.00 97.00 93 ALA A N 1
ATOM 731 C CA . ALA A 1 93 ? -8.410 -4.600 6.442 1.00 97.00 93 ALA A CA 1
ATOM 732 C C . ALA A 1 93 ? -8.834 -5.294 5.135 1.00 97.00 93 ALA A C 1
ATOM 734 O O . ALA A 1 93 ? -10.021 -5.571 4.948 1.00 97.00 93 ALA A O 1
ATOM 735 N N . ARG A 1 94 ? -7.884 -5.605 4.244 1.00 95.50 94 ARG A N 1
ATOM 736 C CA . ARG A 1 94 ? -8.124 -6.173 2.909 1.00 95.50 94 ARG A CA 1
ATOM 737 C C . ARG A 1 94 ? -8.984 -5.285 2.007 1.00 95.50 94 ARG A C 1
ATOM 739 O O . ARG A 1 94 ? -9.797 -5.792 1.229 1.00 95.50 94 ARG A O 1
ATOM 746 N N . THR A 1 95 ? -8.774 -3.978 2.090 1.00 96.88 95 THR A N 1
ATOM 747 C CA . THR A 1 95 ? -9.375 -2.976 1.208 1.00 96.88 95 THR A CA 1
ATOM 748 C C . THR A 1 95 ? -8.368 -2.465 0.163 1.00 96.88 95 THR A C 1
ATOM 750 O O . THR A 1 95 ? -7.305 -3.072 -0.009 1.00 96.88 95 THR A O 1
ATOM 753 N N . LEU A 1 96 ? -8.737 -1.463 -0.646 1.00 96.81 96 LEU A N 1
ATOM 754 C CA . LEU A 1 96 ? -7.948 -1.003 -1.790 1.00 96.81 96 LEU A CA 1
ATOM 755 C C . LEU A 1 96 ? -7.428 0.417 -1.523 1.00 96.81 96 LEU A C 1
ATOM 757 O O . LEU A 1 96 ? -8.179 1.347 -1.782 1.00 96.81 96 LEU A O 1
ATOM 761 N N . PRO A 1 97 ? -6.133 0.596 -1.205 1.00 97.50 97 PRO A N 1
ATOM 762 C CA . PRO A 1 97 ? -5.583 1.896 -0.798 1.00 97.50 97 PRO A CA 1
ATOM 763 C C . PRO A 1 97 ? -5.473 2.957 -1.892 1.00 97.50 97 PRO A C 1
ATOM 765 O O . PRO A 1 97 ? -4.816 3.984 -1.759 1.00 97.50 97 PRO A O 1
ATOM 768 N N . GLY A 1 98 ? -6.023 2.663 -3.065 1.00 97.25 98 GLY A N 1
ATOM 769 C CA . GLY A 1 98 ? -6.069 3.596 -4.178 1.00 97.25 98 GLY A CA 1
ATOM 770 C C . GLY A 1 98 ? -7.487 3.893 -4.642 1.00 97.25 98 GLY A C 1
ATOM 771 O O . GLY A 1 98 ? -7.654 4.334 -5.783 1.00 97.25 98 GLY A O 1
ATOM 772 N N . ASP A 1 99 ? -8.489 3.563 -3.831 1.00 97.50 99 ASP A N 1
ATOM 773 C CA . ASP A 1 99 ? -9.905 3.723 -4.119 1.00 97.50 99 ASP A CA 1
ATOM 774 C C . ASP A 1 99 ? -10.675 4.079 -2.842 1.00 97.50 99 ASP A C 1
ATOM 776 O O . ASP A 1 99 ? -11.158 3.193 -2.143 1.00 97.50 99 ASP A O 1
ATOM 780 N N . ALA A 1 100 ? -10.928 5.377 -2.643 1.00 96.94 100 ALA A N 1
ATOM 781 C CA . ALA A 1 100 ? -11.635 5.930 -1.481 1.00 96.94 100 ALA A CA 1
ATOM 782 C C . ALA A 1 100 ? -13.077 5.408 -1.283 1.00 96.94 100 ALA A C 1
ATOM 784 O O . ALA A 1 100 ? -13.779 5.787 -0.346 1.00 96.94 100 ALA A O 1
ATOM 785 N N . LYS A 1 101 ? -13.603 4.592 -2.208 1.00 96.38 101 LYS A N 1
ATOM 786 C CA . LYS A 1 101 ? -14.887 3.886 -2.038 1.00 96.38 101 LYS A CA 1
ATOM 787 C C . LYS A 1 101 ? -14.726 2.505 -1.411 1.00 96.38 101 LYS A C 1
ATOM 789 O O . LYS A 1 101 ? -15.718 1.909 -0.987 1.00 96.38 101 LYS A O 1
ATOM 794 N N . SER A 1 102 ? -13.511 1.982 -1.392 1.00 96.62 102 SER A N 1
ATOM 795 C CA . SER A 1 102 ? -13.132 0.713 -0.805 1.00 96.62 102 SER A CA 1
ATOM 796 C C . SER A 1 102 ? -12.478 0.974 0.549 1.00 96.62 102 SER A C 1
ATOM 798 O O . SER A 1 102 ? -11.295 0.725 0.713 1.00 96.62 102 SER A O 1
ATOM 800 N N . GLN A 1 103 ? -13.275 1.396 1.525 1.00 95.75 103 GLN A N 1
ATOM 801 C CA . GLN A 1 103 ? -12.797 1.716 2.870 1.00 95.75 103 GLN A CA 1
ATOM 802 C C . GLN A 1 103 ? -13.123 0.603 3.886 1.00 95.75 103 GLN A C 1
ATOM 804 O O . GLN A 1 103 ? -14.112 -0.131 3.713 1.00 95.75 103 GLN A O 1
ATOM 809 N N . PRO A 1 104 ? -12.349 0.471 4.978 1.00 96.69 104 PRO A N 1
ATOM 810 C CA . PRO A 1 104 ? -12.682 -0.424 6.079 1.00 96.69 104 PRO A CA 1
ATOM 811 C C . PRO A 1 104 ? -14.042 -0.088 6.708 1.00 96.69 104 PRO A C 1
ATOM 813 O O . PRO A 1 104 ? -14.467 1.062 6.777 1.00 96.69 104 PRO A O 1
ATOM 816 N N . GLN A 1 105 ? -14.743 -1.108 7.209 1.00 95.25 105 GLN A N 1
ATOM 817 C CA . GLN A 1 105 ? -16.028 -0.916 7.905 1.00 95.25 105 GLN A CA 1
ATOM 818 C C . GLN A 1 105 ? -15.852 -0.536 9.383 1.00 95.25 105 GLN A C 1
ATOM 820 O O . GLN A 1 105 ? -16.802 -0.095 10.028 1.00 95.25 105 GLN A O 1
ATOM 825 N N . GLN A 1 106 ? -14.659 -0.761 9.933 1.00 94.75 106 GLN A N 1
ATOM 826 C CA . GLN A 1 106 ? -14.343 -0.510 11.335 1.00 94.75 106 GLN A CA 1
ATOM 827 C C . GLN A 1 106 ? -13.813 0.914 11.522 1.00 94.75 106 GLN A C 1
ATOM 829 O O . GLN A 1 106 ? -13.095 1.396 10.650 1.00 94.75 106 GLN A O 1
ATOM 834 N N . PRO A 1 107 ? -14.081 1.567 12.667 1.00 96.56 107 PRO A N 1
ATOM 835 C CA . PRO A 1 107 ? -13.475 2.856 12.981 1.00 96.56 107 PRO A CA 1
ATOM 836 C C . PRO A 1 107 ? -11.943 2.785 12.974 1.00 96.56 107 PRO A C 1
ATOM 838 O O . PRO A 1 107 ? -11.371 1.827 13.499 1.00 96.56 107 PRO A O 1
ATOM 841 N N . VAL A 1 108 ? -11.290 3.840 12.475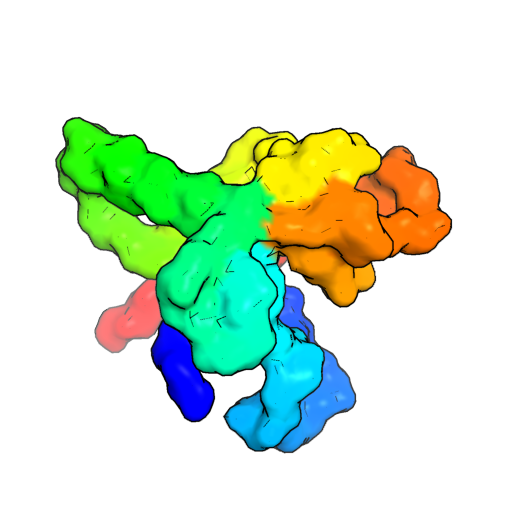 1.00 96.94 108 VAL A N 1
ATOM 842 C CA . VAL A 1 108 ? -9.820 3.960 12.392 1.00 96.94 108 VAL A CA 1
ATOM 843 C C . VAL A 1 108 ? -9.135 3.535 13.696 1.00 96.94 108 VAL A C 1
ATOM 845 O O . VAL A 1 108 ? -8.290 2.650 13.676 1.00 96.94 108 VAL A O 1
ATOM 848 N N . ALA A 1 109 ? -9.568 4.062 14.845 1.00 97.12 109 ALA A N 1
ATOM 849 C CA . ALA A 1 109 ? -8.945 3.769 16.141 1.00 97.12 109 ALA A CA 1
ATOM 850 C C . ALA A 1 109 ? -9.018 2.282 16.553 1.00 97.12 109 ALA A C 1
ATOM 852 O O . ALA A 1 109 ? -8.120 1.763 17.220 1.00 97.12 109 ALA A O 1
ATOM 853 N N . GLU A 1 110 ? -10.093 1.579 16.186 1.00 97.50 110 GLU A N 1
ATOM 854 C CA . GLU A 1 110 ? -10.210 0.140 16.451 1.00 97.50 110 GLU A CA 1
ATOM 855 C C . GLU A 1 110 ? -9.310 -0.661 15.513 1.00 97.50 110 GLU A C 1
ATOM 857 O O . GLU A 1 110 ? -8.658 -1.617 15.944 1.00 97.50 110 GLU A O 1
ATOM 862 N N . LEU A 1 111 ? -9.256 -0.245 14.247 1.00 97.69 111 LEU A N 1
ATOM 863 C CA . LEU A 1 111 ? -8.433 -0.872 13.226 1.00 97.69 111 LEU A CA 1
ATOM 864 C C . LEU A 1 111 ? -6.940 -0.699 13.522 1.00 97.69 111 LEU A C 1
ATOM 866 O O . LEU A 1 111 ? -6.204 -1.677 13.458 1.00 97.69 111 LEU A O 1
ATOM 870 N N . GLU A 1 112 ? -6.507 0.491 13.939 1.00 97.75 112 GLU A N 1
ATOM 871 C CA . GLU A 1 112 ? -5.142 0.766 14.406 1.00 97.75 112 GLU A CA 1
ATOM 872 C C . GLU A 1 112 ? -4.764 -0.144 15.572 1.00 97.75 112 GLU A C 1
ATOM 874 O O . GLU A 1 112 ? -3.721 -0.793 15.553 1.00 97.75 112 GLU A O 1
ATOM 879 N N . LYS A 1 113 ? -5.637 -0.269 16.577 1.00 97.94 113 LYS A N 1
ATOM 880 C CA . LYS A 1 113 ? -5.377 -1.145 17.724 1.00 97.94 113 LYS A CA 1
ATOM 881 C C . LYS A 1 113 ? -5.240 -2.612 17.307 1.00 97.94 113 LYS A C 1
ATOM 883 O O . LYS A 1 113 ? -4.380 -3.318 17.836 1.00 97.94 113 LYS A O 1
ATOM 888 N N . ALA A 1 114 ? -6.089 -3.081 16.393 1.00 97.75 114 ALA A N 1
ATOM 889 C CA . ALA A 1 114 ? -6.009 -4.439 15.863 1.00 97.75 114 ALA A CA 1
ATOM 890 C C . ALA A 1 114 ? -4.735 -4.647 15.030 1.00 97.75 114 ALA A C 1
ATOM 892 O O . ALA A 1 114 ? -4.068 -5.670 15.182 1.00 97.75 114 ALA A O 1
ATOM 893 N N . PHE A 1 115 ? -4.375 -3.660 14.210 1.00 97.88 115 PHE A N 1
ATOM 894 C CA . PHE A 1 115 ? -3.177 -3.663 13.383 1.00 97.88 115 PHE A CA 1
ATOM 895 C C . PHE A 1 115 ? -1.904 -3.732 14.231 1.00 97.88 115 PHE A C 1
ATOM 897 O O . PHE A 1 115 ? -1.075 -4.618 14.023 1.00 97.88 115 PHE A O 1
ATOM 904 N N . GLU A 1 116 ? -1.781 -2.877 15.247 1.00 97.75 116 GLU A N 1
ATOM 905 C CA . GLU A 1 116 ? -0.662 -2.902 16.196 1.00 97.75 116 GLU A CA 1
ATOM 906 C C . GLU A 1 116 ? -0.607 -4.228 16.970 1.00 97.75 116 GLU A C 1
ATOM 908 O O . GLU A 1 116 ? 0.456 -4.835 17.106 1.00 97.75 116 GLU A O 1
ATOM 913 N N . GLY A 1 117 ? -1.761 -4.746 17.405 1.00 97.62 117 GLY A N 1
ATOM 914 C CA . GLY A 1 117 ? -1.860 -6.056 18.056 1.00 97.62 117 GLY A CA 1
ATOM 915 C C . GLY A 1 117 ? -1.421 -7.231 17.171 1.00 97.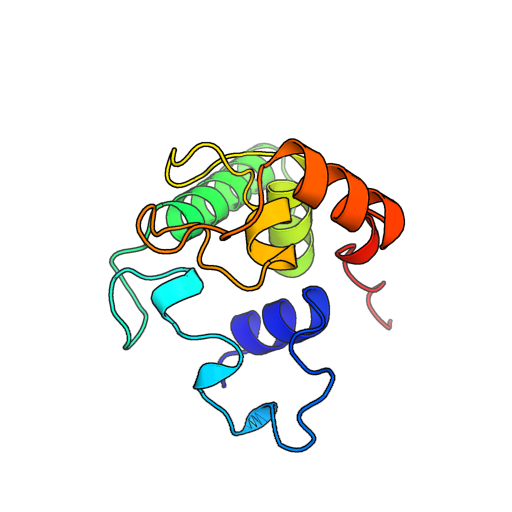62 117 GLY A C 1
ATOM 916 O O . GLY A 1 117 ? -0.952 -8.243 17.692 1.00 97.62 117 GLY A O 1
ATOM 917 N N . ALA A 1 118 ? -1.527 -7.093 15.847 1.00 96.00 118 ALA A N 1
ATOM 918 C CA . ALA A 1 118 ? -1.075 -8.074 14.861 1.00 96.00 118 ALA A CA 1
ATOM 919 C C . ALA A 1 118 ? 0.412 -7.924 14.470 1.00 96.00 118 ALA A C 1
ATOM 921 O O . ALA A 1 118 ? 0.907 -8.694 13.648 1.00 96.00 118 ALA A O 1
ATOM 922 N N . GLY A 1 119 ? 1.138 -6.969 15.062 1.00 95.81 119 GLY A N 1
ATOM 923 C CA . GLY A 1 119 ? 2.552 -6.701 14.773 1.00 95.81 119 GLY A CA 1
ATOM 924 C C . GLY A 1 119 ? 2.807 -5.430 13.959 1.00 95.81 119 GLY A C 1
ATOM 925 O O . GLY A 1 119 ? 3.947 -5.202 13.546 1.00 95.81 119 GLY A O 1
ATOM 926 N N . GLY A 1 120 ? 1.774 -4.613 13.728 1.00 96.94 120 GLY A N 1
ATOM 927 C CA . GLY A 1 120 ? 1.868 -3.321 13.051 1.00 96.94 120 GLY A CA 1
ATOM 928 C C . GLY A 1 120 ? 2.479 -3.434 11.656 1.00 96.94 120 GLY A C 1
ATOM 929 O O . GLY A 1 120 ? 2.439 -4.489 11.020 1.00 96.94 120 GLY A O 1
ATOM 930 N N . VAL A 1 121 ? 3.092 -2.355 11.170 1.00 96.88 121 VAL A N 1
ATOM 931 C CA . VAL A 1 121 ? 3.692 -2.329 9.823 1.00 96.88 121 VAL A CA 1
ATOM 932 C C . VAL A 1 121 ? 4.885 -3.273 9.668 1.00 96.88 121 VAL A C 1
ATOM 934 O O . VAL A 1 121 ? 5.202 -3.712 8.562 1.00 96.88 121 VAL A O 1
ATOM 937 N N . GLU A 1 122 ? 5.535 -3.641 10.771 1.00 96.69 122 GLU A N 1
ATOM 938 C CA . GLU A 1 122 ? 6.695 -4.533 10.761 1.00 96.69 122 GLU A CA 1
ATOM 939 C C . GLU A 1 122 ? 6.340 -5.951 10.285 1.00 96.69 122 GLU A C 1
ATOM 941 O O . GLU A 1 122 ? 7.198 -6.641 9.731 1.00 96.69 122 GLU A O 1
ATOM 946 N N . GLN A 1 123 ? 5.068 -6.359 10.380 1.00 95.62 123 GLN A N 1
ATOM 947 C CA . GLN A 1 123 ? 4.591 -7.623 9.806 1.00 95.62 123 GLN A CA 1
ATOM 948 C C . GLN A 1 123 ? 4.724 -7.676 8.269 1.00 95.62 123 GLN A C 1
ATOM 950 O O . GLN A 1 123 ? 4.748 -8.764 7.691 1.00 95.62 123 GLN A O 1
ATOM 955 N N . TYR A 1 124 ? 4.836 -6.515 7.611 1.00 96.44 124 TYR A N 1
ATOM 956 C CA . TYR A 1 124 ? 5.007 -6.372 6.163 1.00 96.44 124 TYR A CA 1
ATOM 957 C C . TYR A 1 124 ? 6.457 -6.096 5.755 1.00 96.44 124 TYR A C 1
ATOM 959 O O . TYR A 1 124 ? 6.718 -5.755 4.598 1.00 96.44 124 TYR A O 1
ATOM 967 N N . ALA A 1 125 ? 7.422 -6.214 6.670 1.00 95.62 125 ALA A N 1
ATOM 968 C CA . ALA A 1 125 ? 8.827 -6.049 6.329 1.00 95.62 125 ALA A CA 1
ATOM 969 C C . ALA A 1 125 ? 9.255 -7.081 5.263 1.00 95.62 125 ALA A C 1
ATOM 971 O O . ALA A 1 125 ? 8.892 -8.258 5.347 1.00 95.62 125 ALA A O 1
ATOM 972 N N . PRO A 1 126 ? 10.042 -6.680 4.247 1.00 92.00 126 PRO A N 1
ATOM 973 C CA . PRO A 1 126 ? 10.473 -7.599 3.207 1.00 92.00 126 PRO A CA 1
ATOM 974 C C . PRO A 1 126 ? 11.326 -8.716 3.814 1.00 92.00 126 PRO A C 1
ATOM 976 O O . PRO A 1 126 ? 12.271 -8.462 4.567 1.00 92.00 126 PRO A O 1
ATOM 979 N N . SER A 1 127 ? 11.037 -9.963 3.446 1.00 78.62 127 SER A N 1
ATOM 980 C CA . SER A 1 127 ? 11.862 -11.104 3.835 1.0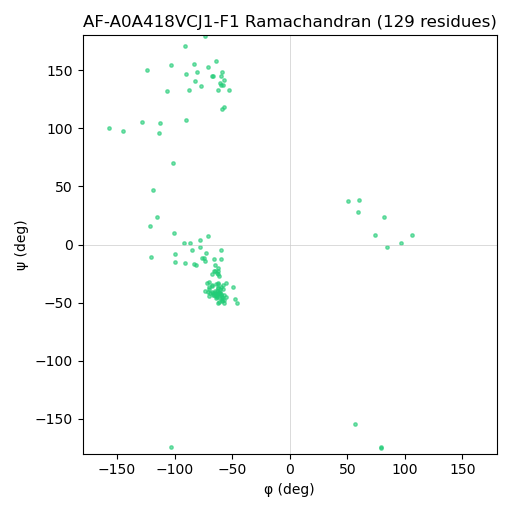0 78.62 127 SER A CA 1
ATOM 981 C C . SER A 1 127 ? 13.299 -10.907 3.337 1.00 78.62 127 SER A C 1
ATOM 983 O O . SER A 1 127 ? 13.538 -10.428 2.222 1.00 78.62 127 SER A O 1
ATOM 985 N N . LYS A 1 128 ? 14.285 -11.233 4.190 1.00 60.38 128 LYS A N 1
ATOM 986 C CA . LYS A 1 128 ? 15.706 -11.112 3.829 1.00 60.38 128 LYS A CA 1
ATOM 987 C C . LYS A 1 128 ? 15.938 -11.862 2.512 1.00 60.38 128 LYS A C 1
ATOM 989 O O . LYS A 1 128 ? 15.473 -12.998 2.399 1.00 60.38 128 LYS A O 1
ATOM 994 N N . PRO A 1 129 ? 16.644 -11.273 1.531 1.00 49.41 129 PRO A N 1
ATOM 995 C CA . PRO A 1 129 ? 16.950 -11.985 0.301 1.00 49.41 129 PRO A CA 1
ATOM 996 C C . PRO A 1 129 ? 17.703 -13.264 0.669 1.00 49.41 129 PRO A C 1
ATOM 998 O O . PRO A 1 129 ? 18.769 -13.197 1.286 1.00 49.41 129 PRO A O 1
ATOM 1001 N N . GLN A 1 130 ? 17.125 -14.421 0.336 1.00 38.09 130 GLN A N 1
ATOM 1002 C CA . GLN A 1 130 ? 17.872 -15.673 0.339 1.00 38.09 130 GLN A CA 1
ATOM 1003 C C . GLN A 1 130 ? 19.037 -15.473 -0.638 1.00 38.09 130 GLN A C 1
ATOM 1005 O O . GLN A 1 130 ? 18.815 -15.118 -1.798 1.00 38.09 130 GLN A O 1
ATOM 1010 N N . LYS A 1 131 ? 20.257 -15.541 -0.100 1.00 32.22 131 LYS A N 1
ATOM 1011 C CA . LYS A 1 131 ? 21.500 -15.442 -0.868 1.00 32.22 131 LYS A CA 1
ATOM 1012 C C . LYS A 1 131 ? 21.645 -16.632 -1.799 1.00 32.22 131 LYS A C 1
ATOM 1014 O O . LYS A 1 131 ? 21.266 -17.741 -1.365 1.00 32.22 131 LYS A O 1
#

Secondary structure (DSSP, 8-state):
--HHHHHHHHHTTTTTT-TTTTT-TTSS-GGGTBSSTT-SSSB-HHHHHHHHHHHHHHHTT----HHHHHHHHHHTT--SS-SSS-HHHHHHHT--TT-TTS--SS-HHHHHHHHHHTTGGGGGPPPPPP-

Mean predicted aligned error: 3.57 Å

Sequence (131 aa):
MPKFRVQAIGQFHYDQGNPLWEYDRRVMACSYCHVKESGGAPWNSFGQALQAQFQVDAAGGQKNRFPQVLYALLKAQQDSDGDGYADALEVFARTLPGDAKSQPQQPVAELEKAFEGAGGVEQYAPSKPQK

pLDDT: mean 93.1, std 9.45, range [32.22, 98.25]